Protein AF-A0A947AQM6-F1 (afdb_monomer_lite)

Structure (mmCIF, N/CA/C/O backbone):
data_AF-A0A947AQM6-F1
#
_entry.id   AF-A0A947AQM6-F1
#
loop_
_atom_site.group_PDB
_atom_site.id
_atom_site.type_symbol
_atom_site.label_atom_id
_atom_site.label_alt_id
_atom_site.label_comp_id
_atom_site.label_asym_id
_atom_site.label_entity_id
_atom_site.label_seq_id
_atom_site.pdbx_PDB_ins_code
_atom_site.Cartn_x
_atom_site.Cartn_y
_atom_site.Cartn_z
_atom_site.occupancy
_atom_site.B_iso_or_equiv
_atom_site.auth_seq_id
_atom_site.auth_comp_id
_atom_site.auth_asym_id
_atom_site.auth_atom_id
_atom_site.pdbx_PDB_model_num
ATOM 1 N N . MET A 1 1 ? -67.123 14.838 53.976 1.00 47.09 1 MET A N 1
ATOM 2 C CA . MET A 1 1 ? -65.927 15.523 53.417 1.00 47.09 1 MET A CA 1
ATOM 3 C C . MET A 1 1 ? -64.636 15.308 54.249 1.00 47.09 1 MET A C 1
ATOM 5 O O . MET A 1 1 ? -63.832 16.224 54.366 1.00 47.09 1 MET A O 1
ATOM 9 N N . LYS A 1 2 ? -64.378 14.114 54.823 1.00 53.12 2 LYS A N 1
ATOM 10 C CA . LYS A 1 2 ? -63.168 13.836 55.649 1.00 53.12 2 LYS A CA 1
ATOM 11 C C . LYS A 1 2 ? -62.139 12.900 54.981 1.00 53.12 2 LYS A C 1
ATOM 13 O O . LYS A 1 2 ? -61.056 12.707 55.522 1.00 53.12 2 LYS A O 1
ATOM 18 N N . THR A 1 3 ? -62.450 12.339 53.813 1.00 59.94 3 THR A N 1
ATOM 19 C CA . THR A 1 3 ? -61.629 11.330 53.116 1.00 59.94 3 THR A CA 1
ATOM 20 C C . THR A 1 3 ? -60.588 11.938 52.168 1.00 59.94 3 THR A C 1
ATOM 22 O O . THR A 1 3 ? -59.488 11.405 52.061 1.00 59.94 3 THR A O 1
ATOM 25 N N . HIS A 1 4 ? -60.860 13.103 51.567 1.00 56.81 4 HIS A N 1
ATOM 26 C CA . HIS A 1 4 ? -59.932 13.762 50.630 1.00 56.81 4 HIS A CA 1
ATOM 27 C C . HIS A 1 4 ? -58.627 14.245 51.281 1.00 56.81 4 HIS A C 1
ATOM 29 O O . HIS A 1 4 ? -57.574 14.172 50.659 1.00 56.81 4 HIS A O 1
ATOM 35 N N . LYS A 1 5 ? -58.663 14.663 52.555 1.00 66.31 5 LYS A N 1
ATOM 36 C CA . LYS A 1 5 ? -57.461 15.108 53.285 1.00 66.31 5 LYS A CA 1
ATOM 37 C C . LYS A 1 5 ? -56.466 13.966 53.528 1.00 66.31 5 LYS A C 1
ATOM 39 O O . LYS A 1 5 ? -55.263 14.193 53.510 1.00 66.31 5 LYS A O 1
ATOM 44 N N . LYS A 1 6 ? -56.965 12.737 53.713 1.00 69.19 6 LYS A N 1
ATOM 45 C CA . LYS A 1 6 ? -56.129 11.539 53.893 1.00 69.19 6 LYS A CA 1
ATOM 46 C C . LYS A 1 6 ? -55.517 11.072 52.570 1.00 69.19 6 LYS A C 1
ATOM 48 O O . LYS A 1 6 ? -54.344 10.727 52.542 1.00 69.19 6 LYS A O 1
ATOM 53 N N . GLY A 1 7 ? -56.288 11.127 51.480 1.00 75.12 7 GLY A N 1
ATOM 54 C CA . GLY A 1 7 ? -55.784 10.821 50.136 1.00 75.12 7 GLY A CA 1
ATOM 55 C C . GLY A 1 7 ? -54.713 11.809 49.672 1.00 75.12 7 GLY A C 1
ATOM 56 O O . GLY A 1 7 ? -53.669 11.398 49.181 1.00 75.12 7 GLY A O 1
ATOM 57 N N . PHE A 1 8 ? -54.922 13.105 49.912 1.00 81.50 8 PHE A N 1
ATOM 58 C CA . PHE A 1 8 ? -53.936 14.136 49.581 1.00 81.50 8 PHE A CA 1
ATOM 59 C C . PHE A 1 8 ? -52.625 13.972 50.367 1.00 81.50 8 PHE A C 1
ATOM 61 O O . PHE A 1 8 ? -51.543 14.089 49.795 1.00 81.50 8 PHE A O 1
ATOM 68 N N . LEU A 1 9 ? -52.712 13.618 51.656 1.00 84.31 9 LEU A N 1
ATOM 69 C CA . LEU A 1 9 ? -51.534 13.323 52.476 1.00 84.31 9 LEU A CA 1
ATOM 70 C C . LEU A 1 9 ? -50.758 12.102 51.952 1.00 84.31 9 LEU A C 1
ATOM 72 O O . LEU A 1 9 ? -49.532 12.130 51.914 1.00 84.31 9 LEU A O 1
ATOM 76 N N . ALA A 1 10 ? -51.461 11.055 51.508 1.00 83.81 10 ALA A N 1
ATOM 77 C CA . ALA A 1 10 ? -50.833 9.862 50.941 1.00 83.81 10 ALA A CA 1
ATOM 78 C C . ALA A 1 10 ? -50.085 10.161 49.630 1.00 83.81 10 ALA A C 1
ATOM 80 O O . ALA A 1 10 ? -48.990 9.648 49.422 1.00 83.81 10 ALA A O 1
ATOM 81 N N . ILE A 1 11 ? -50.637 11.029 48.776 1.00 86.06 11 ILE A N 1
ATOM 82 C CA . ILE A 1 11 ? -49.999 11.435 47.515 1.00 86.06 11 ILE A CA 1
ATOM 83 C C . ILE A 1 11 ? -48.726 12.246 47.784 1.00 86.06 11 ILE A C 1
ATOM 85 O O . ILE A 1 11 ? -47.691 11.960 47.189 1.00 86.06 11 ILE A O 1
ATOM 89 N N . LEU A 1 12 ? -48.768 13.210 48.710 1.00 89.31 12 LEU A N 1
ATOM 90 C CA . LEU A 1 12 ? -47.579 13.985 49.089 1.00 89.31 12 LEU A CA 1
ATOM 91 C C . LEU A 1 12 ? -46.474 13.101 49.673 1.00 89.31 12 LEU A C 1
ATOM 93 O O . LEU A 1 12 ? -45.302 13.286 49.350 1.00 89.31 12 LEU A O 1
ATOM 97 N N . LEU A 1 13 ? -46.851 12.122 50.497 1.00 91.31 13 LEU A N 1
ATOM 98 C CA . LEU A 1 13 ? -45.908 11.172 51.076 1.00 91.31 13 LEU A CA 1
ATOM 99 C C . LEU A 1 13 ? -45.280 10.279 49.997 1.00 91.31 13 LEU A C 1
ATOM 101 O O . LEU A 1 13 ? -44.069 10.074 50.010 1.00 91.31 13 LEU A O 1
ATOM 105 N N . LEU A 1 14 ? -46.071 9.815 49.025 1.00 88.81 14 LEU A N 1
ATOM 106 C CA . LEU A 1 14 ? -45.569 9.007 47.915 1.00 88.81 14 LEU A CA 1
ATOM 107 C C . LEU A 1 14 ? -44.594 9.798 47.033 1.00 88.81 14 LEU A C 1
ATOM 109 O O . LEU A 1 14 ? -43.505 9.301 46.759 1.00 88.81 14 LEU A O 1
ATOM 113 N N . ILE A 1 15 ? -44.945 11.038 46.667 1.00 89.81 15 ILE A N 1
ATOM 114 C CA . ILE A 1 15 ? -44.075 11.933 45.886 1.00 89.81 15 ILE A CA 1
ATOM 115 C C . ILE A 1 15 ? -42.759 12.173 46.630 1.00 89.81 15 ILE A C 1
ATOM 117 O O . ILE A 1 15 ? -41.689 12.057 46.035 1.00 89.81 15 ILE A O 1
ATOM 121 N N . GLY A 1 16 ? -42.823 12.459 47.935 1.00 90.25 16 GLY A N 1
ATOM 122 C CA . GLY A 1 16 ? -41.638 12.674 48.765 1.00 90.25 16 GLY A CA 1
ATOM 123 C C . GLY A 1 16 ? -40.697 11.469 48.777 1.00 90.25 16 GLY A C 1
ATOM 124 O O . GLY A 1 16 ? -39.493 11.634 48.590 1.00 90.25 16 GLY A O 1
ATOM 125 N N . ILE A 1 17 ? -41.243 10.257 48.921 1.00 88.12 17 ILE A N 1
ATOM 126 C CA . ILE A 1 17 ? -40.459 9.014 48.910 1.00 88.12 17 ILE A CA 1
ATOM 127 C C . ILE A 1 17 ? -39.817 8.783 47.540 1.00 88.12 17 ILE A C 1
ATOM 129 O O . ILE A 1 17 ? -38.625 8.486 47.474 1.00 88.12 17 ILE A O 1
ATOM 133 N N . THR A 1 18 ? -40.560 8.956 46.443 1.00 83.94 18 THR A N 1
ATOM 134 C CA . THR A 1 18 ? -40.005 8.781 45.091 1.00 83.94 18 THR A CA 1
ATOM 135 C C . THR A 1 18 ? -38.919 9.802 44.770 1.00 83.94 18 THR A C 1
ATOM 137 O O . THR A 1 18 ? -37.892 9.434 44.205 1.00 83.94 18 THR A O 1
ATOM 140 N N . SER A 1 19 ? -39.088 11.060 45.181 1.00 80.19 19 SER A N 1
ATOM 141 C CA . SER A 1 19 ? -38.085 12.110 44.980 1.00 80.19 19 SER A CA 1
ATOM 142 C C . SER A 1 19 ? -36.822 11.861 45.805 1.00 80.19 19 SER A C 1
ATOM 144 O O . SER A 1 19 ? -35.717 12.037 45.299 1.00 80.19 19 SER A O 1
ATOM 146 N N . ALA A 1 20 ? -36.967 11.404 47.054 1.00 84.38 20 ALA A N 1
ATOM 147 C CA . ALA A 1 20 ? -35.832 11.044 47.900 1.00 84.38 20 ALA A CA 1
ATOM 148 C C . ALA A 1 20 ? -35.065 9.834 47.343 1.00 84.38 20 ALA A C 1
ATOM 150 O O . ALA A 1 20 ? -33.836 9.845 47.323 1.00 84.38 20 ALA A O 1
ATOM 151 N N . ALA A 1 21 ? -35.776 8.823 46.832 1.00 82.25 21 ALA A N 1
ATOM 152 C CA . ALA A 1 21 ? -35.164 7.667 46.184 1.00 82.25 21 ALA A CA 1
ATOM 153 C C . ALA A 1 21 ? -34.406 8.062 44.905 1.00 82.25 21 ALA A C 1
ATOM 155 O O . ALA A 1 21 ? -33.260 7.652 44.731 1.00 82.25 21 ALA A O 1
ATOM 156 N N . LEU A 1 22 ? -34.995 8.910 44.051 1.00 76.50 22 LEU A N 1
ATOM 157 C CA . LEU A 1 22 ? -34.324 9.429 42.854 1.00 76.50 22 LEU A CA 1
ATOM 158 C C . LEU A 1 22 ? -33.093 10.273 43.200 1.00 76.50 22 LEU A C 1
ATOM 160 O O . LEU A 1 22 ? -32.075 10.140 42.531 1.00 76.50 22 LEU A O 1
ATOM 164 N N . ALA A 1 23 ? -33.147 11.100 44.247 1.00 76.88 23 ALA A N 1
ATOM 165 C CA . ALA A 1 23 ? -31.992 11.877 44.695 1.00 76.88 23 ALA A CA 1
ATOM 166 C C . ALA A 1 23 ? -30.870 10.974 45.233 1.00 76.88 23 ALA A C 1
ATOM 168 O O . ALA A 1 23 ? -29.700 11.200 44.937 1.00 76.88 23 ALA A O 1
ATOM 169 N N . TYR A 1 24 ? -31.222 9.920 45.974 1.00 77.31 24 TYR A N 1
ATOM 170 C CA . TYR A 1 24 ? -30.250 8.959 46.498 1.00 77.31 24 TYR A CA 1
ATOM 171 C C . TYR A 1 24 ? -29.612 8.112 45.384 1.00 77.31 24 TYR A C 1
ATOM 173 O O . TYR A 1 24 ? -28.423 7.808 45.438 1.00 77.31 24 TYR A O 1
ATOM 181 N N . MET A 1 25 ? -30.378 7.763 44.344 1.00 68.81 25 MET A N 1
ATOM 182 C CA . MET A 1 25 ? -29.865 7.053 43.165 1.00 68.81 25 MET A CA 1
ATOM 183 C C . MET A 1 25 ? -29.051 7.971 42.240 1.00 68.81 25 MET A C 1
ATOM 185 O O . MET A 1 25 ? -27.994 7.565 41.764 1.00 68.81 25 MET A O 1
ATOM 189 N N . GLY A 1 26 ? -29.493 9.214 42.032 1.00 57.34 26 GLY A N 1
ATOM 190 C CA . GLY A 1 26 ? -28.825 10.207 41.184 1.00 57.34 26 GLY A CA 1
ATOM 191 C C . GLY A 1 26 ? -27.537 10.780 41.783 1.00 57.34 26 GLY A C 1
ATOM 192 O O . GLY A 1 26 ? -26.657 11.192 41.037 1.00 57.34 26 GLY A O 1
ATOM 193 N N . ALA A 1 27 ? -27.366 10.746 43.110 1.00 55.81 27 ALA A N 1
ATOM 194 C CA . ALA A 1 27 ? -26.126 11.173 43.767 1.00 55.81 27 ALA A CA 1
ATOM 195 C C . ALA A 1 27 ? -24.919 10.254 43.478 1.00 55.81 27 ALA A C 1
ATOM 197 O O . ALA A 1 27 ? -23.781 10.655 43.716 1.00 55.81 27 ALA A O 1
ATOM 198 N N . ASN A 1 28 ? -25.152 9.047 42.947 1.00 51.16 28 ASN A N 1
ATOM 199 C CA . ASN A 1 28 ? -24.091 8.123 42.533 1.00 51.16 28 ASN A CA 1
ATOM 200 C C . ASN A 1 28 ? -23.736 8.221 41.042 1.00 51.16 28 ASN A C 1
ATOM 202 O O . ASN A 1 28 ? -22.720 7.661 40.628 1.00 51.16 28 ASN A O 1
ATOM 206 N N . GLU A 1 29 ? -24.500 8.964 40.237 1.00 48.53 29 GLU A N 1
ATOM 207 C CA . GLU A 1 29 ? -24.060 9.347 38.899 1.00 48.53 29 GLU A CA 1
ATOM 208 C C . GLU A 1 29 ? -23.278 10.650 39.003 1.00 48.53 29 GLU A C 1
ATOM 210 O O . GLU A 1 29 ? -23.765 11.753 38.765 1.00 48.53 29 GLU A O 1
ATOM 215 N N . SER A 1 30 ? -22.005 10.503 39.378 1.00 44.38 30 SER A N 1
ATOM 216 C CA . SER A 1 30 ? -21.006 11.503 39.030 1.00 44.38 30 SER A CA 1
ATOM 217 C C . SER A 1 30 ? -21.111 11.732 37.526 1.00 44.38 30 SER A C 1
ATOM 219 O O . SER A 1 30 ? -20.702 10.875 36.741 1.00 44.38 30 SER A O 1
ATOM 221 N N . VAL A 1 31 ? -21.672 12.875 37.125 1.00 46.12 31 VAL A N 1
ATOM 222 C CA . VAL A 1 31 ? -21.558 13.400 35.765 1.00 46.12 31 VAL A CA 1
ATOM 223 C C . VAL A 1 31 ? -20.086 13.740 35.575 1.00 46.12 31 VAL A C 1
ATOM 225 O O . VAL A 1 31 ? -19.634 14.871 35.735 1.00 46.12 31 VAL A O 1
ATOM 228 N N . VAL A 1 32 ? -19.300 12.703 35.311 1.00 43.75 32 VAL A N 1
ATOM 229 C CA . VAL A 1 32 ? -17.950 12.831 34.808 1.00 43.75 32 VAL A CA 1
ATOM 230 C C . VAL A 1 32 ? -18.144 13.302 33.379 1.00 43.75 32 VAL A C 1
ATOM 232 O O . VAL A 1 32 ? -18.345 12.500 32.470 1.00 43.75 32 VAL A O 1
ATOM 235 N N . SER A 1 33 ? -18.111 14.620 33.186 1.00 43.41 33 SER A N 1
ATOM 236 C CA . SER A 1 33 ? -17.743 15.213 31.905 1.00 43.41 33 SER A CA 1
ATOM 237 C C . SER A 1 33 ? -16.326 14.748 31.588 1.00 43.41 33 SER A C 1
ATOM 239 O O . SER A 1 33 ? -15.343 15.448 31.823 1.00 43.41 33 SER A O 1
ATOM 241 N N . SER A 1 34 ? -16.200 13.510 31.115 1.00 45.03 34 SER A N 1
ATOM 242 C CA . SER A 1 34 ? -14.970 13.003 30.549 1.00 45.03 34 SER A CA 1
ATOM 243 C C . SER A 1 34 ? -14.812 13.701 29.212 1.00 45.03 34 SER A C 1
ATOM 245 O O . SER A 1 34 ? -15.395 13.296 28.209 1.00 45.03 34 SER A O 1
ATOM 247 N N . SER A 1 35 ? -14.038 14.782 29.228 1.00 45.47 35 SER A N 1
ATOM 248 C CA . SER A 1 35 ? -13.272 15.221 28.070 1.00 45.47 35 SER A CA 1
ATOM 249 C C . SER A 1 35 ? -12.658 13.972 27.428 1.00 45.47 35 SER A C 1
ATOM 251 O O . SER A 1 35 ? -11.770 13.343 28.009 1.00 45.47 35 SER A O 1
ATOM 253 N N . LEU A 1 36 ? -13.209 13.550 26.287 1.00 41.53 36 LEU A N 1
ATOM 254 C CA . LEU A 1 36 ? -12.690 12.449 25.481 1.00 41.53 36 LEU A CA 1
ATOM 255 C C . LEU A 1 36 ? -11.399 12.938 24.823 1.00 41.53 36 LEU A C 1
ATOM 257 O O . LEU A 1 36 ? -11.374 13.279 23.644 1.00 41.53 36 LEU A O 1
ATOM 261 N N . MET A 1 37 ? -10.323 13.031 25.600 1.00 47.50 37 MET A N 1
ATOM 262 C CA . MET A 1 37 ? -8.996 13.099 25.010 1.00 47.50 37 MET A CA 1
ATOM 263 C C . MET A 1 37 ? -8.652 11.689 24.525 1.00 47.50 37 MET A C 1
ATOM 265 O O . MET A 1 37 ? -8.731 10.747 25.321 1.00 47.50 37 MET A O 1
ATOM 269 N N . PRO A 1 38 ? -8.296 11.511 23.241 1.00 50.97 38 PRO A N 1
ATOM 270 C CA . PRO A 1 38 ? -7.845 10.222 22.750 1.00 50.97 38 PRO A CA 1
ATOM 271 C C . PRO A 1 38 ? -6.639 9.774 23.576 1.00 50.97 38 PRO A C 1
ATOM 273 O O . PRO A 1 38 ? -5.620 10.462 23.636 1.00 50.97 38 PRO A O 1
ATOM 276 N N . MET A 1 39 ? -6.759 8.628 24.240 1.00 51.06 39 MET A N 1
ATOM 277 C CA . MET A 1 39 ? -5.640 8.015 24.943 1.00 51.06 39 MET A CA 1
ATOM 278 C C . MET A 1 39 ? -4.769 7.334 23.892 1.00 51.06 39 MET A C 1
ATOM 280 O O . MET A 1 39 ? -5.165 6.312 23.333 1.00 51.06 39 MET A O 1
ATOM 284 N N . GLY A 1 40 ? -3.632 7.947 23.571 1.00 51.84 40 GLY A N 1
ATOM 285 C CA . GLY A 1 40 ? -2.673 7.390 22.627 1.00 51.84 40 GLY A CA 1
ATOM 286 C C . GLY A 1 40 ? -1.525 6.684 23.329 1.00 51.84 40 GLY A C 1
ATOM 287 O O . GLY A 1 40 ? -1.005 7.175 24.329 1.00 51.84 40 GLY A O 1
ATOM 288 N N . SER A 1 41 ? -1.121 5.535 22.794 1.00 56.38 41 SER A N 1
ATOM 289 C CA . SER A 1 41 ? 0.169 4.915 23.090 1.00 56.38 41 SER A CA 1
ATOM 290 C C . SER A 1 41 ? 1.076 5.044 21.869 1.00 56.38 41 SER A C 1
ATOM 292 O O . SER A 1 41 ? 0.622 4.896 20.727 1.00 56.38 41 SER A O 1
ATOM 294 N N . SER A 1 42 ? 2.352 5.348 22.110 1.00 51.53 42 SER A N 1
ATOM 295 C CA . SER A 1 42 ? 3.389 5.347 21.085 1.00 51.53 42 SER A CA 1
ATOM 296 C C . SER A 1 42 ? 4.303 4.138 21.266 1.00 51.53 42 SER A C 1
ATOM 298 O O . SER A 1 42 ? 4.845 3.898 22.344 1.00 51.53 42 SER A O 1
ATOM 300 N N . GLY A 1 43 ? 4.465 3.361 20.198 1.00 52.12 43 GLY A N 1
ATOM 301 C CA . GLY A 1 43 ? 5.516 2.354 20.094 1.00 52.12 43 GLY A CA 1
ATOM 302 C C . GLY A 1 43 ? 6.682 2.951 19.318 1.00 52.12 43 GLY A C 1
ATOM 303 O O . GLY A 1 43 ? 6.523 3.277 18.140 1.00 52.12 43 GLY A O 1
ATOM 304 N N . THR A 1 44 ? 7.834 3.121 19.966 1.00 51.84 44 THR A N 1
ATOM 305 C CA . THR A 1 44 ? 9.039 3.644 19.310 1.00 51.84 44 THR A CA 1
ATOM 306 C C . THR A 1 44 ? 9.887 2.482 18.806 1.00 51.84 44 THR A C 1
ATOM 308 O O . THR A 1 44 ? 10.646 1.887 19.568 1.00 51.84 44 THR A O 1
ATOM 311 N N . GLY A 1 45 ? 9.767 2.160 17.519 1.00 57.66 45 GLY A N 1
ATOM 312 C CA . GLY A 1 45 ? 10.854 1.525 16.778 1.00 57.66 45 GLY A CA 1
ATOM 313 C C . GLY A 1 45 ? 11.812 2.606 16.272 1.00 57.66 45 GLY A C 1
ATOM 314 O O . GLY A 1 45 ? 11.400 3.742 16.041 1.00 57.66 45 GLY A O 1
ATOM 315 N N . ASP A 1 46 ? 13.094 2.289 16.087 1.00 68.19 46 ASP A N 1
ATOM 316 C CA . ASP A 1 46 ? 14.058 3.284 15.589 1.00 68.19 46 ASP A CA 1
ATOM 317 C C . ASP A 1 46 ? 13.691 3.797 14.175 1.00 68.19 46 ASP A C 1
ATOM 319 O O . ASP A 1 46 ? 13.887 4.964 13.847 1.00 68.19 46 ASP A O 1
ATOM 323 N N . VAL A 1 47 ? 13.044 2.945 13.376 1.00 73.81 47 VAL A N 1
ATOM 324 C CA . VAL A 1 47 ? 12.674 3.199 11.974 1.00 73.81 47 VAL A CA 1
ATOM 325 C C . VAL A 1 47 ? 11.235 3.710 11.820 1.00 73.81 47 VAL A C 1
ATOM 327 O O . VAL A 1 47 ? 10.979 4.612 11.019 1.00 73.81 47 VAL A O 1
ATOM 330 N N . ILE A 1 48 ? 10.294 3.149 12.586 1.00 80.75 48 ILE A N 1
ATOM 331 C CA . ILE A 1 48 ? 8.853 3.411 12.472 1.00 80.75 48 ILE A CA 1
ATOM 332 C C . ILE A 1 48 ? 8.300 3.814 13.840 1.00 80.75 48 ILE A C 1
ATOM 334 O O . ILE A 1 48 ? 8.410 3.070 14.815 1.00 80.75 48 ILE A O 1
ATOM 338 N N . THR A 1 49 ? 7.651 4.972 13.881 1.00 85.31 49 THR A N 1
ATOM 339 C CA . THR A 1 49 ? 6.836 5.443 14.998 1.00 85.31 49 THR A CA 1
ATOM 340 C C . THR A 1 49 ? 5.383 5.088 14.730 1.00 85.31 49 THR A C 1
ATOM 342 O O . THR A 1 49 ? 4.824 5.461 13.697 1.00 85.31 49 THR A O 1
ATOM 345 N N . ILE A 1 50 ? 4.758 4.396 15.677 1.00 84.00 50 ILE A N 1
ATOM 346 C CA . ILE A 1 50 ? 3.338 4.055 15.617 1.00 84.00 50 ILE A CA 1
ATOM 347 C C . ILE A 1 50 ? 2.612 4.858 16.690 1.00 84.00 50 ILE A C 1
ATOM 349 O O . ILE A 1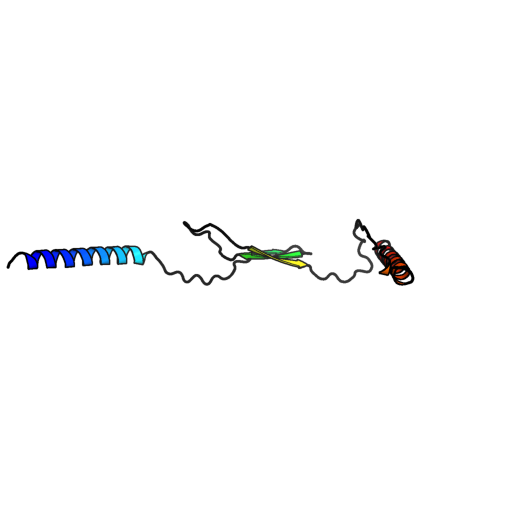 50 ? 2.924 4.716 17.870 1.00 84.00 50 ILE A O 1
ATOM 353 N N . THR A 1 51 ? 1.634 5.663 16.284 1.00 85.19 51 THR A N 1
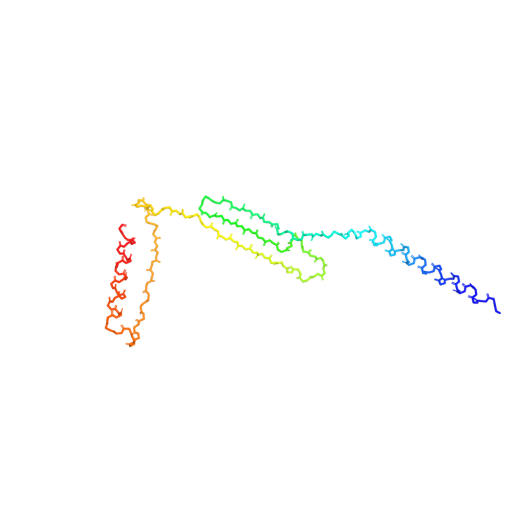ATOM 354 C CA . THR A 1 51 ? 0.748 6.406 17.184 1.00 85.19 51 THR A CA 1
ATOM 355 C C . THR A 1 51 ? -0.661 5.851 17.066 1.00 85.19 51 THR A C 1
ATOM 357 O O . THR A 1 51 ? -1.220 5.770 15.974 1.00 85.19 51 THR A O 1
ATOM 360 N N . THR A 1 52 ? -1.250 5.483 18.197 1.00 85.50 52 THR A N 1
ATOM 361 C CA . THR A 1 52 ? -2.644 5.040 18.278 1.00 85.50 52 THR A CA 1
ATOM 362 C C . THR A 1 52 ? -3.512 6.145 18.870 1.00 85.50 52 THR A C 1
ATOM 364 O O . THR A 1 52 ? -3.050 6.923 19.699 1.00 85.50 52 THR A O 1
ATOM 367 N N . ALA A 1 53 ? -4.774 6.226 18.465 1.00 85.62 53 ALA A N 1
ATOM 368 C CA . ALA A 1 53 ? -5.777 7.059 19.113 1.00 85.62 53 ALA A CA 1
ATOM 369 C C . ALA A 1 53 ? -7.095 6.287 19.187 1.00 85.62 53 ALA A C 1
ATOM 371 O O . ALA A 1 53 ? -7.595 5.787 18.181 1.00 85.62 53 ALA A O 1
ATOM 372 N N . LEU A 1 54 ? -7.648 6.175 20.392 1.00 85.81 54 LEU A N 1
ATOM 373 C CA . LEU A 1 54 ? -8.876 5.433 20.659 1.00 85.81 54 LEU A CA 1
ATOM 374 C C . LEU A 1 54 ? -10.021 6.406 20.949 1.00 85.81 54 LEU A C 1
ATOM 376 O O . LEU A 1 54 ? -9.852 7.311 21.767 1.00 85.81 54 LEU A O 1
ATOM 380 N N . THR A 1 55 ? -11.186 6.215 20.322 1.00 81.88 55 THR A N 1
ATOM 381 C CA . THR A 1 55 ? -12.347 7.103 20.538 1.00 81.88 55 THR A CA 1
ATOM 382 C C . THR A 1 55 ? -12.921 7.017 21.950 1.00 81.88 55 THR A C 1
ATOM 384 O O . THR A 1 55 ? -13.539 7.968 22.419 1.00 81.88 55 THR A O 1
ATOM 387 N N . GLN A 1 56 ? -12.710 5.895 22.641 1.00 76.88 56 GLN A N 1
ATOM 388 C CA . GLN A 1 56 ? -13.149 5.675 24.017 1.00 76.88 56 GLN A CA 1
ATOM 389 C C . GLN A 1 56 ? -12.281 4.617 24.697 1.00 76.88 56 GLN A C 1
ATOM 391 O O . GLN A 1 56 ? -11.985 3.579 24.118 1.00 76.88 56 GLN A O 1
ATOM 396 N N . ASN A 1 57 ? -11.909 4.838 25.954 1.00 75.88 57 ASN A N 1
ATOM 397 C CA . ASN A 1 57 ? -11.104 3.887 26.731 1.00 75.88 57 ASN A CA 1
ATOM 398 C C . ASN A 1 57 ? -11.928 2.762 27.383 1.00 75.88 57 ASN A C 1
ATOM 400 O O . ASN A 1 57 ? -11.364 1.885 28.037 1.00 75.88 57 ASN A O 1
ATOM 404 N N . LYS A 1 58 ? -13.258 2.802 27.252 1.00 71.31 58 LYS A N 1
ATOM 405 C CA . LYS A 1 58 ? -14.191 1.861 27.874 1.00 71.31 58 LYS A CA 1
ATOM 406 C C . LYS A 1 58 ? -15.322 1.519 26.916 1.00 71.31 58 LYS A C 1
ATOM 408 O O . LYS A 1 58 ? -15.785 2.369 26.161 1.00 71.31 58 LYS A O 1
ATOM 413 N N . VAL A 1 59 ? -15.800 0.283 27.001 1.00 80.25 59 VAL A N 1
ATOM 414 C CA . VAL A 1 59 ? -17.016 -0.168 26.320 1.00 80.25 59 VAL A CA 1
ATOM 415 C C . VAL A 1 59 ? -18.186 -0.014 27.291 1.00 80.25 59 VAL A C 1
ATOM 417 O O . VAL A 1 59 ? -18.133 -0.529 28.409 1.00 80.25 59 VAL A O 1
ATOM 420 N N . LEU A 1 60 ? -19.212 0.745 26.901 1.00 79.25 60 LEU A N 1
ATOM 421 C CA . LEU A 1 60 ? -20.375 1.013 27.750 1.00 79.25 60 LEU A CA 1
ATOM 422 C C . LEU A 1 60 ? -21.310 -0.204 27.779 1.00 79.25 60 LEU A C 1
ATOM 424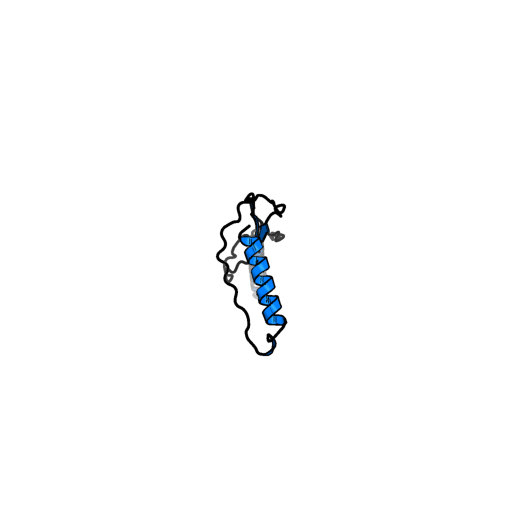 O O . LEU A 1 60 ? -21.522 -0.872 26.770 1.00 79.25 60 LEU A O 1
ATOM 428 N N . LYS A 1 61 ? -21.879 -0.510 28.949 1.00 80.38 61 LYS A N 1
ATOM 429 C CA . LYS A 1 61 ? -22.861 -1.595 29.082 1.00 80.38 61 LYS A CA 1
ATOM 430 C C . LYS A 1 61 ? -24.181 -1.175 28.430 1.00 80.38 61 LYS A C 1
ATOM 432 O O . LYS A 1 61 ? -24.677 -0.093 28.717 1.00 80.38 61 LYS A O 1
ATOM 437 N N . GLY A 1 62 ? -24.760 -2.047 27.606 1.00 81.31 62 GLY A N 1
ATOM 438 C CA . GLY A 1 62 ? -26.045 -1.798 26.939 1.00 81.31 62 GLY A CA 1
ATOM 439 C C . GLY A 1 62 ? -25.951 -1.043 25.609 1.00 81.31 62 GLY A C 1
ATOM 440 O O . GLY A 1 62 ? -26.990 -0.798 25.002 1.00 81.31 62 GLY A O 1
ATOM 441 N N . THR A 1 63 ? -24.744 -0.701 25.141 1.00 77.81 63 THR A N 1
ATOM 442 C CA . THR A 1 63 ? -24.514 -0.228 23.765 1.00 77.81 63 THR A CA 1
ATOM 443 C C . THR A 1 63 ? -24.086 -1.386 22.857 1.00 77.81 63 THR A C 1
ATOM 445 O O . THR A 1 63 ? -23.848 -2.501 23.321 1.00 77.81 63 THR A O 1
ATOM 448 N N . ASP A 1 64 ? -23.986 -1.125 21.556 1.00 83.12 64 ASP A N 1
ATOM 449 C CA . ASP A 1 64 ? -23.531 -2.076 20.528 1.00 83.12 64 ASP A CA 1
ATOM 450 C C . ASP A 1 64 ? -22.060 -2.513 20.674 1.00 83.12 64 ASP A C 1
ATOM 452 O O . ASP A 1 64 ? -21.616 -3.455 20.020 1.00 83.12 64 ASP A O 1
ATOM 456 N N . GLY A 1 65 ? -21.308 -1.854 21.556 1.00 80.81 65 GLY A N 1
ATOM 457 C CA . GLY A 1 65 ? -19.936 -2.207 21.892 1.00 80.81 65 GLY A CA 1
ATOM 458 C C . GLY A 1 65 ? -18.895 -1.815 20.842 1.00 80.81 65 GLY A C 1
ATOM 459 O O . GLY A 1 65 ? -17.759 -2.281 20.921 1.00 80.81 65 GLY A O 1
ATOM 460 N N . VAL A 1 66 ? -19.249 -0.967 19.873 1.00 83.00 66 VAL A N 1
ATOM 461 C CA . VAL A 1 66 ? -18.332 -0.549 18.806 1.00 83.00 66 VAL A CA 1
ATOM 462 C C . VAL A 1 66 ? -17.322 0.474 19.334 1.00 83.00 66 VAL A C 1
ATOM 464 O O . VAL A 1 66 ? -17.680 1.450 19.988 1.00 83.00 66 VAL A O 1
ATOM 467 N N . VAL A 1 67 ? -16.041 0.268 19.023 1.00 83.50 67 VAL A N 1
ATOM 468 C CA . VAL A 1 67 ? -14.945 1.195 19.342 1.00 83.50 67 VAL A CA 1
ATOM 469 C C . VAL A 1 67 ? -14.146 1.461 18.074 1.00 83.50 67 VAL A C 1
ATOM 471 O O . VAL A 1 67 ? -13.880 0.542 17.303 1.00 83.50 67 VAL A O 1
ATOM 474 N N . SER A 1 68 ? -13.754 2.715 17.855 1.00 84.94 68 SER A N 1
ATOM 475 C CA . SER A 1 68 ? -12.927 3.106 16.713 1.00 84.94 68 SER A CA 1
ATOM 476 C C . SER A 1 68 ? -11.491 3.373 17.153 1.00 84.94 68 SER A C 1
ATOM 478 O O . SER A 1 68 ? -11.242 4.064 18.144 1.00 84.94 68 SER A O 1
ATOM 480 N N . VAL A 1 69 ? -10.546 2.830 16.387 1.00 85.25 69 VAL A N 1
ATOM 481 C CA . VAL A 1 69 ? -9.104 3.031 16.556 1.00 85.25 69 VAL A CA 1
ATOM 482 C C . VAL A 1 69 ? -8.588 3.775 15.331 1.00 85.25 69 VAL A C 1
ATOM 484 O O . VAL A 1 69 ? -8.781 3.321 14.206 1.00 85.25 69 VAL A O 1
ATOM 487 N N . ALA A 1 70 ? -7.896 4.886 15.546 1.00 87.31 70 ALA A N 1
ATOM 488 C CA . ALA A 1 70 ? -7.057 5.510 14.537 1.00 87.31 70 ALA A CA 1
ATOM 489 C C . ALA A 1 70 ? -5.601 5.080 14.762 1.00 87.31 70 ALA A C 1
ATOM 491 O O . ALA A 1 70 ? -5.088 5.157 15.880 1.00 87.31 70 ALA A O 1
ATOM 492 N N . LEU A 1 71 ? -4.947 4.613 13.699 1.00 86.62 71 LEU A N 1
ATOM 493 C CA . LEU A 1 71 ? -3.548 4.197 13.708 1.00 86.62 71 LEU A CA 1
ATOM 494 C C . LEU A 1 71 ? -2.764 5.063 12.722 1.00 86.62 71 LEU A C 1
ATOM 496 O O . LEU A 1 71 ? -3.040 5.048 11.524 1.00 86.62 71 LEU A O 1
ATOM 500 N N . THR A 1 72 ? -1.777 5.793 13.227 1.00 87.56 72 THR A N 1
ATOM 501 C CA . THR A 1 72 ? -0.875 6.625 12.431 1.00 87.56 72 THR A CA 1
ATOM 502 C C . THR A 1 72 ? 0.512 5.999 12.450 1.00 87.56 72 THR A C 1
ATOM 504 O O . THR A 1 72 ? 1.111 5.854 13.514 1.00 87.56 72 THR A O 1
ATOM 507 N N . LEU A 1 73 ? 1.030 5.636 11.276 1.00 87.75 73 LEU A N 1
ATOM 508 C CA . LEU A 1 73 ? 2.392 5.136 11.108 1.00 87.75 73 LEU A CA 1
ATOM 509 C C . LEU A 1 73 ? 3.240 6.229 10.462 1.00 87.75 73 LEU A C 1
ATOM 511 O O . LEU A 1 73 ? 2.911 6.712 9.380 1.00 87.75 73 LEU A O 1
ATOM 515 N N . SER A 1 74 ? 4.344 6.578 11.110 1.00 87.12 74 SER A N 1
ATOM 516 C CA . SER A 1 74 ? 5.313 7.548 10.608 1.00 87.12 74 SER A CA 1
ATOM 517 C C . SER A 1 74 ? 6.687 6.896 10.547 1.00 87.12 74 SER A C 1
ATOM 519 O O . SER A 1 74 ? 7.178 6.405 11.559 1.00 87.12 74 SER A O 1
ATOM 521 N N . ALA A 1 75 ? 7.330 6.899 9.382 1.00 86.00 75 ALA A N 1
ATOM 522 C CA . ALA A 1 75 ? 8.715 6.453 9.238 1.00 86.00 75 ALA A CA 1
ATOM 523 C C . ALA A 1 75 ? 9.671 7.652 9.304 1.00 86.00 75 ALA A C 1
ATOM 525 O O . ALA A 1 75 ? 9.320 8.751 8.865 1.00 86.00 75 ALA A O 1
ATOM 526 N N . ARG A 1 76 ? 10.882 7.462 9.844 1.00 81.25 76 ARG A N 1
ATOM 527 C CA . ARG A 1 76 ? 11.921 8.499 9.748 1.00 81.25 76 ARG A CA 1
ATOM 528 C C . ARG A 1 76 ? 12.410 8.603 8.305 1.00 81.25 76 ARG A C 1
ATOM 530 O O . ARG A 1 76 ? 12.539 7.598 7.612 1.00 81.25 76 ARG A O 1
ATOM 537 N N . ASN A 1 77 ? 12.714 9.822 7.869 1.00 75.00 77 ASN A N 1
ATOM 538 C CA . ASN A 1 77 ? 13.410 10.023 6.605 1.00 75.00 77 ASN A CA 1
ATOM 539 C C . ASN A 1 77 ? 14.873 9.629 6.797 1.00 75.00 77 ASN A C 1
ATOM 541 O O . ASN A 1 77 ? 15.613 10.318 7.501 1.00 75.00 77 ASN A O 1
ATOM 545 N N . PHE A 1 78 ? 15.279 8.527 6.176 1.00 69.31 78 PHE A N 1
ATOM 546 C CA . PHE A 1 78 ? 16.686 8.172 6.077 1.00 69.31 78 PHE A CA 1
ATOM 547 C C . PHE A 1 78 ? 17.327 9.041 4.989 1.00 69.31 78 PHE A C 1
ATOM 549 O O . PHE A 1 78 ? 16.732 9.208 3.916 1.00 69.31 78 PHE A O 1
ATOM 556 N N . PRO A 1 79 ? 18.501 9.650 5.241 1.00 67.44 79 PRO A N 1
ATOM 557 C CA . PRO A 1 79 ? 19.267 10.239 4.154 1.00 67.44 79 PRO A CA 1
ATOM 558 C C . PRO A 1 79 ? 19.528 9.137 3.127 1.00 67.44 79 PRO A C 1
ATOM 560 O O . PRO A 1 79 ? 19.836 8.016 3.520 1.00 67.44 79 PRO A O 1
ATOM 563 N N . LEU A 1 80 ? 19.391 9.446 1.834 1.00 60.88 80 LEU A N 1
ATOM 564 C CA . LEU A 1 80 ? 19.739 8.521 0.753 1.00 60.88 80 LEU A CA 1
ATOM 565 C C . LEU A 1 80 ? 21.213 8.145 0.917 1.00 60.88 80 LEU A C 1
ATOM 567 O O . LEU A 1 80 ? 22.106 8.886 0.505 1.00 60.88 80 LEU A O 1
ATOM 571 N N . SER A 1 81 ? 21.467 7.037 1.600 1.00 56.34 81 SER A N 1
ATOM 572 C CA . SER A 1 81 ? 22.812 6.599 1.893 1.00 56.34 81 SER A CA 1
ATOM 573 C C . SER A 1 81 ? 23.331 5.970 0.611 1.00 56.34 81 SER A C 1
ATOM 575 O O . SER A 1 81 ? 22.854 4.921 0.189 1.00 56.34 81 SER A O 1
ATOM 577 N N . THR A 1 82 ? 24.329 6.585 -0.025 1.00 57.06 82 THR A N 1
ATOM 578 C CA . THR A 1 82 ? 25.016 6.062 -1.228 1.00 57.06 82 THR A CA 1
ATOM 579 C C . THR A 1 82 ? 25.693 4.698 -0.985 1.00 57.06 82 THR A C 1
ATOM 581 O O . THR A 1 82 ? 26.405 4.184 -1.840 1.00 57.06 82 THR A O 1
ATOM 584 N N . LYS A 1 83 ? 25.534 4.132 0.214 1.00 54.34 83 LYS A N 1
ATOM 585 C CA . LYS A 1 83 ? 26.195 2.933 0.712 1.00 54.34 83 LYS A CA 1
ATOM 586 C C . LYS A 1 83 ? 25.270 2.072 1.584 1.00 54.34 83 LYS A C 1
ATOM 588 O O . LYS A 1 83 ? 25.764 1.311 2.410 1.00 54.34 83 LYS A O 1
ATOM 593 N N . GLU A 1 84 ? 23.953 2.238 1.470 1.00 56.59 84 GLU A N 1
ATOM 594 C CA . GLU A 1 84 ? 23.011 1.298 2.081 1.00 56.59 84 GLU A CA 1
ATOM 595 C C . GLU A 1 84 ? 22.931 0.038 1.219 1.00 56.59 84 GLU A C 1
ATOM 597 O O . GLU A 1 84 ? 22.771 0.123 0.002 1.00 56.59 84 GLU A O 1
ATOM 602 N N . GLU A 1 85 ? 23.084 -1.124 1.859 1.00 58.72 85 GLU A N 1
ATOM 603 C CA . GLU A 1 85 ? 22.766 -2.417 1.261 1.00 58.72 85 GLU A CA 1
ATOM 604 C C . GLU A 1 85 ? 21.377 -2.319 0.636 1.00 58.72 85 GLU A C 1
ATOM 606 O O . GLU A 1 85 ? 20.377 -2.133 1.334 1.00 58.72 85 GLU A O 1
ATOM 611 N N . ILE A 1 86 ? 21.331 -2.401 -0.693 1.00 63.03 86 ILE A N 1
ATOM 612 C CA . ILE A 1 86 ? 20.086 -2.466 -1.442 1.00 63.03 86 ILE A CA 1
ATOM 613 C C . ILE A 1 86 ? 19.285 -3.619 -0.844 1.00 63.03 86 ILE A C 1
ATOM 615 O O . ILE A 1 86 ? 19.686 -4.780 -0.952 1.00 63.03 86 ILE A O 1
ATOM 619 N N . GLN A 1 87 ? 18.167 -3.307 -0.188 1.00 64.81 87 GLN A N 1
ATOM 620 C CA . GLN A 1 87 ? 17.290 -4.360 0.295 1.00 64.81 87 GLN A CA 1
ATOM 621 C C . GLN A 1 87 ? 16.752 -5.125 -0.917 1.00 64.81 87 GLN A C 1
ATOM 623 O O . GLN A 1 87 ? 16.262 -4.492 -1.859 1.00 64.81 87 GLN A O 1
ATOM 628 N N . PRO A 1 88 ? 16.840 -6.465 -0.927 1.00 64.75 88 PRO A N 1
ATOM 629 C CA . PRO A 1 88 ? 16.320 -7.249 -2.031 1.00 64.75 88 PRO A CA 1
ATOM 630 C C . PRO A 1 88 ? 14.808 -7.025 -2.126 1.00 64.75 88 PRO A C 1
ATOM 632 O O . PRO A 1 88 ? 14.064 -7.328 -1.195 1.00 64.75 88 PRO A O 1
ATOM 635 N N . VAL A 1 89 ? 14.365 -6.462 -3.250 1.00 77.12 89 VAL A N 1
ATOM 636 C CA . VAL A 1 89 ? 12.949 -6.273 -3.576 1.00 77.12 89 VAL A CA 1
ATOM 637 C C . VAL A 1 89 ? 12.579 -7.154 -4.759 1.00 77.12 89 VAL A C 1
ATOM 639 O O . VAL A 1 89 ? 13.249 -7.136 -5.792 1.00 77.12 89 VAL A O 1
ATOM 642 N N . ASP A 1 90 ? 11.475 -7.884 -4.639 1.00 85.62 90 ASP A N 1
ATOM 643 C CA . ASP A 1 90 ? 10.873 -8.577 -5.774 1.00 85.62 90 ASP A CA 1
ATOM 644 C C . ASP A 1 90 ? 10.013 -7.578 -6.562 1.00 85.62 90 ASP A C 1
ATOM 646 O O . ASP A 1 90 ? 8.913 -7.207 -6.148 1.00 85.62 90 ASP A O 1
ATOM 650 N N . LEU A 1 91 ? 10.528 -7.098 -7.699 1.00 86.88 91 LEU A N 1
ATOM 651 C CA . LEU A 1 91 ? 9.845 -6.117 -8.545 1.00 86.88 91 LEU A CA 1
ATOM 652 C C . LEU A 1 91 ? 9.195 -6.781 -9.764 1.00 86.88 91 LEU A C 1
ATOM 654 O O . LEU A 1 91 ? 9.875 -7.344 -10.621 1.00 86.88 91 LEU A O 1
ATOM 658 N N . VAL A 1 92 ? 7.881 -6.604 -9.907 1.00 92.44 92 VAL A N 1
ATOM 659 C CA . VAL A 1 92 ? 7.131 -6.968 -11.117 1.00 92.44 92 VAL A CA 1
ATOM 660 C C . VAL A 1 92 ? 6.646 -5.702 -11.815 1.00 92.44 92 VAL A C 1
ATOM 662 O O . VAL A 1 92 ? 5.978 -4.866 -11.211 1.00 92.44 92 VAL A O 1
ATOM 665 N N . VAL A 1 93 ? 6.953 -5.566 -13.108 1.00 92.31 93 VAL A N 1
ATOM 666 C CA . VAL A 1 93 ? 6.517 -4.431 -13.933 1.00 92.31 93 VAL A CA 1
ATOM 667 C C . VAL A 1 93 ? 5.537 -4.911 -14.998 1.00 92.31 93 VAL A C 1
ATOM 669 O O . VAL A 1 93 ? 5.870 -5.763 -15.819 1.00 92.31 93 VAL A O 1
ATOM 672 N N . VAL A 1 94 ? 4.342 -4.319 -15.026 1.00 94.62 94 VAL A N 1
ATOM 673 C CA . VAL A 1 94 ? 3.323 -4.577 -16.052 1.00 94.62 94 VAL A CA 1
ATOM 674 C C . VAL A 1 94 ? 3.197 -3.346 -16.942 1.00 94.62 94 VAL A C 1
ATOM 676 O O . VAL A 1 94 ? 2.918 -2.250 -16.461 1.00 94.62 94 VAL A O 1
ATOM 679 N N . LEU A 1 95 ? 3.415 -3.521 -18.247 1.00 94.12 95 LEU A N 1
ATOM 680 C CA . LEU A 1 95 ? 3.314 -2.447 -19.235 1.00 94.12 95 LEU A CA 1
ATOM 681 C C . LEU A 1 95 ? 2.044 -2.607 -20.071 1.00 94.12 95 LEU A C 1
ATOM 683 O O . LEU A 1 95 ? 1.852 -3.643 -20.711 1.00 94.12 95 LEU A O 1
ATOM 687 N N . ASP A 1 96 ? 1.214 -1.563 -20.108 1.00 94.69 96 ASP A N 1
ATOM 688 C CA . ASP A 1 96 ? 0.055 -1.510 -21.002 1.00 94.69 96 ASP A CA 1
ATOM 689 C C . ASP A 1 96 ? 0.506 -1.528 -22.472 1.00 94.69 96 ASP A C 1
ATOM 691 O O . ASP A 1 96 ? 1.391 -0.775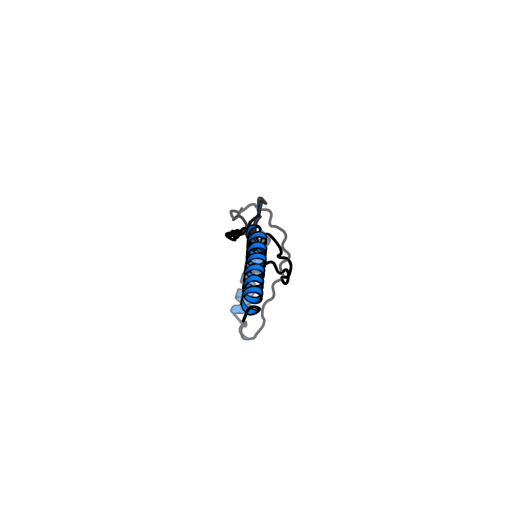 -22.883 1.00 94.69 96 ASP A O 1
ATOM 695 N N . ARG A 1 97 ? -0.125 -2.394 -23.270 1.00 94.69 97 ARG A N 1
ATOM 696 C CA . ARG A 1 97 ? 0.127 -2.576 -24.706 1.00 94.69 97 ARG A CA 1
ATOM 697 C C . ARG A 1 97 ? -1.026 -2.094 -25.589 1.00 94.69 97 ARG A C 1
ATOM 699 O O . ARG A 1 97 ? -1.076 -2.459 -26.762 1.00 94.69 97 ARG A O 1
ATOM 706 N N . SER A 1 98 ? -1.947 -1.298 -25.052 1.00 95.38 98 SER A N 1
ATOM 707 C CA . SER A 1 98 ? -3.026 -0.685 -25.825 1.00 95.38 98 SER A CA 1
ATOM 708 C C . SER A 1 98 ? -2.497 0.119 -27.022 1.00 95.38 98 SER A C 1
ATOM 710 O O . SER A 1 98 ? -1.362 0.602 -27.034 1.00 95.38 98 SER A O 1
ATOM 712 N N . GLY A 1 99 ? -3.339 0.323 -28.040 1.00 92.94 99 GLY A N 1
ATOM 713 C CA . GLY A 1 99 ? -2.946 1.066 -29.245 1.00 92.94 99 GLY A CA 1
ATOM 714 C C . GLY A 1 99 ? -2.443 2.490 -28.961 1.00 92.94 99 GLY A C 1
ATOM 715 O O . GLY A 1 99 ? -1.604 3.006 -29.696 1.00 92.94 99 GLY A O 1
ATOM 716 N N . SER A 1 100 ? -2.889 3.101 -27.856 1.00 92.25 100 SER A N 1
ATOM 717 C CA . SER A 1 100 ? -2.466 4.438 -27.415 1.00 92.25 100 SER A CA 1
ATOM 718 C C . SER A 1 100 ? -1.004 4.513 -26.956 1.00 92.25 100 SER A C 1
ATOM 720 O O . SER A 1 100 ? -0.422 5.603 -26.932 1.00 92.25 100 SER A O 1
ATOM 722 N N . MET A 1 101 ? -0.421 3.362 -26.604 1.00 96.44 101 MET A N 1
ATOM 723 C CA . MET A 1 101 ? 0.957 3.211 -26.139 1.00 96.44 101 MET A CA 1
ATOM 724 C C . MET A 1 101 ? 1.951 2.994 -27.285 1.00 96.44 101 MET A C 1
ATOM 726 O O . MET A 1 101 ? 3.160 2.998 -27.054 1.00 96.44 101 MET A O 1
ATOM 730 N N . ASN A 1 102 ? 1.477 2.841 -28.524 1.00 91.56 102 ASN A N 1
ATOM 731 C CA . ASN A 1 102 ? 2.334 2.583 -29.676 1.00 91.56 102 ASN A CA 1
ATOM 732 C C . ASN A 1 102 ? 3.370 3.692 -29.927 1.00 91.56 102 ASN A C 1
ATOM 734 O O . ASN A 1 102 ? 3.166 4.877 -29.651 1.00 91.56 102 ASN A O 1
ATOM 738 N N . GLY A 1 103 ? 4.504 3.289 -30.500 1.00 93.44 103 GLY A N 1
ATOM 739 C CA . GLY A 1 103 ? 5.592 4.196 -30.853 1.00 93.44 103 GLY A CA 1
ATOM 740 C C . GLY A 1 103 ? 6.362 4.699 -29.631 1.00 93.44 103 GLY A C 1
ATOM 741 O O . GLY A 1 103 ? 6.863 3.910 -28.828 1.00 93.44 103 GLY A O 1
ATOM 742 N N . ARG A 1 104 ? 6.499 6.027 -29.514 1.00 95.81 104 ARG A N 1
ATOM 743 C CA . ARG A 1 104 ? 7.409 6.666 -28.546 1.00 95.81 104 ARG A CA 1
ATOM 744 C C . ARG A 1 104 ? 7.077 6.342 -27.091 1.00 95.81 104 ARG A C 1
ATOM 746 O O . ARG A 1 104 ? 7.990 6.028 -26.343 1.00 95.81 104 ARG A O 1
ATOM 753 N N . LYS A 1 105 ? 5.796 6.307 -26.708 1.00 95.81 105 LYS A N 1
ATOM 754 C CA . LYS A 1 105 ? 5.388 6.046 -25.315 1.00 95.81 105 LYS A CA 1
ATOM 755 C C . LYS A 1 105 ? 5.873 4.689 -24.809 1.00 95.81 105 LYS A C 1
ATOM 757 O O . LYS A 1 105 ? 6.450 4.613 -23.732 1.00 95.81 105 LYS A O 1
ATOM 762 N N . MET A 1 106 ? 5.699 3.630 -25.602 1.00 96.25 106 MET A N 1
ATOM 763 C CA . MET A 1 106 ? 6.215 2.303 -25.260 1.00 96.25 106 MET A CA 1
ATOM 764 C C . MET A 1 106 ? 7.749 2.272 -25.232 1.00 96.25 106 MET A C 1
ATOM 766 O O . MET A 1 106 ? 8.332 1.624 -24.367 1.00 96.25 106 MET A O 1
ATOM 770 N N . SER A 1 107 ? 8.420 2.971 -26.153 1.00 96.12 107 SER A N 1
ATOM 771 C CA . SER A 1 107 ? 9.886 3.079 -26.139 1.00 96.12 107 SER A CA 1
ATOM 772 C C . SER A 1 107 ? 10.397 3.774 -24.873 1.00 96.12 107 SER A C 1
ATOM 774 O O . SER A 1 107 ? 11.341 3.299 -24.243 1.00 96.12 107 SER A O 1
ATOM 776 N N . ASP A 1 108 ? 9.761 4.874 -24.480 1.00 96.81 108 ASP A N 1
ATOM 777 C CA . ASP A 1 108 ? 10.141 5.653 -23.304 1.00 96.81 108 ASP A CA 1
ATOM 778 C C . ASP A 1 108 ? 9.824 4.894 -22.013 1.00 96.81 108 ASP A C 1
ATOM 780 O O . ASP A 1 108 ? 10.662 4.851 -21.116 1.00 96.81 108 ASP A O 1
ATOM 784 N N . ALA A 1 109 ? 8.682 4.200 -21.952 1.00 95.81 109 ALA A N 1
ATOM 785 C CA . ALA A 1 109 ? 8.329 3.332 -20.832 1.00 95.81 109 ALA A CA 1
ATOM 786 C C . ALA A 1 109 ? 9.370 2.220 -20.630 1.00 95.81 109 ALA A C 1
ATOM 788 O O . ALA A 1 109 ? 9.867 2.031 -19.523 1.00 95.81 109 ALA A O 1
ATOM 789 N N . LYS A 1 110 ? 9.780 1.533 -21.705 1.00 95.12 110 LYS A N 1
ATOM 790 C CA . LYS A 1 110 ? 10.852 0.524 -21.640 1.00 95.12 110 LYS A CA 1
ATOM 791 C C . LYS A 1 110 ? 12.171 1.121 -21.156 1.00 95.12 110 LYS A C 1
ATOM 793 O O . LYS A 1 110 ? 12.824 0.535 -20.297 1.00 95.12 110 LYS A O 1
ATOM 798 N N . ARG A 1 111 ? 12.558 2.291 -21.677 1.00 96.75 111 ARG A N 1
ATOM 799 C CA . ARG A 1 111 ? 13.792 2.974 -21.266 1.00 96.75 111 ARG A CA 1
ATOM 800 C C . ARG A 1 111 ? 13.748 3.358 -19.785 1.00 96.75 111 ARG A C 1
ATOM 802 O O . ARG A 1 111 ? 14.719 3.119 -19.077 1.00 96.75 111 ARG A O 1
ATOM 809 N N . ALA A 1 112 ? 12.623 3.882 -19.303 1.00 95.62 112 ALA A N 1
ATOM 810 C CA . ALA A 1 112 ? 12.431 4.224 -17.897 1.00 95.62 112 ALA A CA 1
ATOM 811 C C . ALA A 1 112 ? 12.555 2.995 -16.981 1.00 95.62 112 ALA A C 1
ATOM 813 O O . ALA A 1 112 ? 13.218 3.073 -15.949 1.00 95.62 112 ALA A O 1
ATOM 814 N N . VAL A 1 113 ? 11.994 1.849 -17.385 1.00 94.56 113 VAL A N 1
ATOM 815 C CA . VAL A 1 113 ? 12.132 0.587 -16.640 1.00 94.56 113 VAL A CA 1
ATOM 816 C C . VAL A 1 113 ? 13.589 0.132 -16.587 1.00 94.56 113 VAL A C 1
ATOM 818 O O . VAL A 1 113 ? 14.065 -0.229 -15.519 1.00 94.56 113 VAL A O 1
ATOM 821 N N . ILE A 1 114 ? 14.329 0.209 -17.697 1.00 94.50 114 ILE A N 1
ATOM 822 C CA . ILE A 1 114 ? 15.763 -0.129 -17.712 1.00 94.50 114 ILE A CA 1
ATOM 823 C C . ILE A 1 114 ? 16.549 0.780 -16.756 1.00 94.50 114 ILE A C 1
ATOM 825 O O . ILE A 1 114 ? 17.369 0.288 -15.984 1.00 94.50 114 ILE A O 1
ATOM 829 N N . HIS A 1 115 ? 16.278 2.089 -16.755 1.00 92.75 115 HIS A N 1
ATOM 830 C CA . HIS A 1 115 ? 16.909 3.010 -15.806 1.00 92.75 115 HIS A CA 1
ATOM 831 C C . HIS A 1 115 ? 16.556 2.689 -14.350 1.00 92.75 115 HIS A C 1
ATOM 833 O O . HIS A 1 115 ? 17.424 2.781 -13.485 1.00 92.75 115 HIS A O 1
ATOM 839 N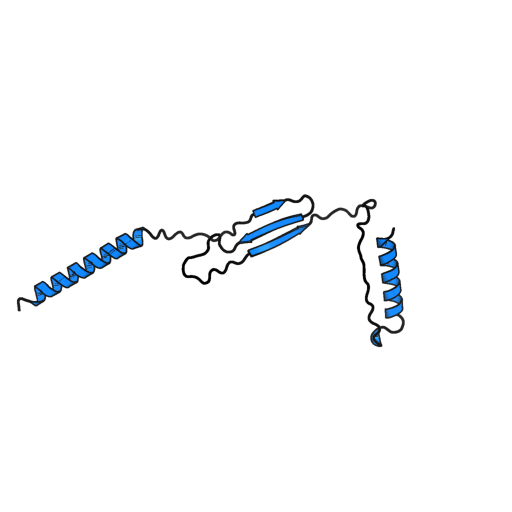 N . LEU A 1 116 ? 15.307 2.306 -14.072 1.00 89.56 116 LEU A N 1
ATOM 840 C CA . LEU A 1 116 ? 14.881 1.893 -12.737 1.00 89.56 116 LEU A CA 1
ATOM 841 C C . LEU A 1 116 ? 15.626 0.633 -12.287 1.00 89.56 116 LEU A C 1
ATOM 843 O O . LEU A 1 116 ? 16.186 0.629 -11.198 1.00 89.56 116 LEU A O 1
ATOM 847 N N . LEU A 1 117 ? 15.692 -0.395 -13.136 1.00 87.75 117 LEU A N 1
ATOM 848 C CA . LEU A 1 117 ? 16.429 -1.623 -12.837 1.00 87.75 117 LEU A CA 1
ATOM 849 C C . LEU A 1 117 ? 17.914 -1.339 -12.597 1.00 87.75 117 LEU A C 1
ATOM 851 O O . LEU A 1 117 ? 18.467 -1.844 -11.629 1.00 87.75 117 LEU A O 1
ATOM 855 N N . GLY A 1 118 ? 18.528 -0.461 -13.399 1.00 85.12 118 GLY A N 1
ATOM 856 C CA . GLY A 1 118 ? 19.907 -0.012 -13.190 1.00 85.12 118 GLY A CA 1
ATOM 857 C C . GLY A 1 118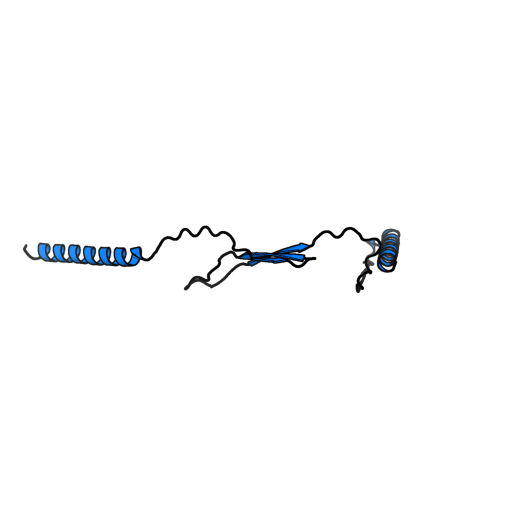 ? 20.134 0.613 -11.811 1.00 85.12 118 GLY A C 1
ATOM 858 O O . GLY A 1 118 ? 21.159 0.363 -11.191 1.00 85.12 118 GLY A O 1
ATOM 859 N N . ARG A 1 119 ? 19.162 1.372 -11.291 1.00 82.19 119 ARG A N 1
ATOM 860 C CA . ARG A 1 119 ? 19.229 1.973 -9.947 1.00 82.19 119 ARG A CA 1
ATOM 861 C C . ARG A 1 119 ? 18.980 0.988 -8.804 1.00 82.19 119 ARG A C 1
ATOM 863 O O . ARG A 1 119 ? 19.340 1.302 -7.680 1.00 82.19 119 ARG A O 1
ATOM 870 N N . LEU A 1 120 ? 18.324 -0.138 -9.074 1.00 77.31 120 LEU A N 1
ATOM 871 C CA . LEU A 1 120 ? 18.020 -1.169 -8.077 1.00 77.31 120 LEU A CA 1
ATOM 872 C C . LEU A 1 120 ? 19.088 -2.267 -8.010 1.00 77.31 120 LEU A C 1
ATOM 874 O O . LEU A 1 120 ? 19.066 -3.063 -7.086 1.00 77.31 120 LEU A O 1
ATOM 878 N N . THR A 1 121 ? 19.989 -2.349 -8.990 1.00 70.06 121 THR A N 1
ATOM 879 C CA . THR A 1 121 ? 21.043 -3.379 -9.061 1.00 70.06 121 THR A CA 1
ATOM 880 C C . THR A 1 121 ? 22.461 -2.837 -8.857 1.00 70.06 121 THR A C 1
ATOM 882 O O . THR A 1 121 ? 23.394 -3.640 -8.851 1.00 70.06 121 THR A O 1
ATOM 885 N N . SER A 1 122 ? 22.635 -1.514 -8.759 1.00 59.69 122 SER A N 1
ATOM 886 C CA . SER A 1 122 ? 23.949 -0.849 -8.682 1.00 59.69 122 SER A CA 1
ATOM 887 C C . SER A 1 122 ? 24.232 -0.285 -7.304 1.00 59.69 122 SER A C 1
ATOM 889 O O . SER A 1 122 ? 23.275 0.265 -6.720 1.00 59.69 122 SER A O 1
#

Secondary structure (DSSP, 8-state):
--SHHHHHHHHHHHHHHHHHHHHHHHTT----------B--EEE-SSEEEEEEES-SSPPTTS-----EEEEEEE------TTS-------------SGGGTTHHHHHHHHHHHHHHHHHH-

Sequence (122 aa):
MKTHKKGFLAILLLIGITSAALAYMGANESVVSSSLMPMGSSGTGDVITITTALTQNKVLKGTDGVVSVALTLSARNFPLSTKEEIQPVDLVVVLDRSGSMNGRKMSDAKRAVIHLLGRLTS

pLDDT: mean 76.13, std 16.17, range [41.53, 96.81]

Radius of gyration: 35.24 Å; chains: 1; bounding box: 92×24×86 Å

Foldseek 3Di:
DPVVVVVVVVVVVVVVVVVVVCVVVVVPPPPPPPPQDFDWDWDDDPFKIKIKGKSDPDQDPPDPRDIDMDIDIDGDDDDPPPDDDLDDDDDDDDDDPPPVCPDPNVVVVVVVVVVVVVVSPD